Protein AF-A0A6I0DZD3-F1 (afdb_monomer_lite)

Structure (mmCIF, N/CA/C/O backbone):
data_AF-A0A6I0DZD3-F1
#
_entry.id   AF-A0A6I0DZD3-F1
#
loop_
_atom_site.group_PDB
_atom_site.id
_atom_site.type_symbol
_atom_site.label_atom_id
_atom_site.label_alt_id
_atom_site.label_comp_id
_atom_site.label_asym_id
_atom_site.label_entity_id
_atom_site.label_seq_id
_atom_site.pdbx_PDB_ins_code
_atom_site.Cartn_x
_atom_site.Cartn_y
_atom_site.Cartn_z
_atom_site.occupancy
_atom_site.B_iso_or_equiv
_atom_site.auth_seq_id
_atom_site.auth_comp_id
_atom_site.auth_asym_id
_atom_site.auth_atom_id
_atom_site.pdbx_PDB_model_num
ATOM 1 N N . MET A 1 1 ? -17.571 -1.365 45.141 1.00 62.47 1 MET A N 1
ATOM 2 C CA . MET A 1 1 ? -17.906 -0.318 44.149 1.00 62.47 1 MET A CA 1
ATOM 3 C C . MET A 1 1 ? -16.657 0.338 43.557 1.00 62.47 1 MET A C 1
ATOM 5 O O . MET A 1 1 ? -16.401 0.105 42.389 1.00 62.47 1 MET A O 1
ATOM 9 N N . LYS A 1 2 ? -15.812 1.051 44.328 1.00 68.56 2 LYS A N 1
ATOM 10 C CA . LYS A 1 2 ? -14.593 1.708 43.786 1.00 68.56 2 LYS A CA 1
ATOM 11 C C . LYS A 1 2 ? -13.582 0.754 43.117 1.00 68.56 2 LYS A C 1
ATOM 13 O O . LYS A 1 2 ? -13.087 1.054 42.041 1.00 68.56 2 LYS A O 1
ATOM 18 N N . LYS A 1 3 ? -13.320 -0.417 43.718 1.00 76.19 3 LYS A N 1
ATOM 19 C CA . LYS A 1 3 ? -12.403 -1.436 43.155 1.00 76.19 3 LYS A CA 1
ATOM 20 C C . LYS A 1 3 ? -12.924 -2.046 41.844 1.00 76.19 3 LYS A C 1
ATOM 22 O O . LYS A 1 3 ? -12.147 -2.290 40.934 1.00 76.19 3 LYS A O 1
ATOM 27 N N . THR A 1 4 ? -14.239 -2.235 41.738 1.00 83.75 4 THR A N 1
ATOM 28 C CA . THR A 1 4 ? -14.909 -2.751 40.534 1.00 83.75 4 THR A CA 1
ATOM 29 C C . THR A 1 4 ? -14.823 -1.758 39.371 1.00 83.75 4 THR A C 1
ATOM 31 O O . THR A 1 4 ? -14.584 -2.163 38.240 1.00 83.75 4 THR A O 1
ATOM 34 N N . LEU A 1 5 ? -14.942 -0.455 39.659 1.00 86.94 5 LEU A N 1
ATOM 35 C CA . LEU A 1 5 ? -14.808 0.614 38.664 1.00 86.94 5 LEU A CA 1
ATOM 36 C C . LEU A 1 5 ? -13.392 0.676 38.064 1.00 86.94 5 LEU A C 1
ATOM 38 O O . LEU A 1 5 ? -13.227 0.903 36.872 1.00 86.94 5 LEU A O 1
ATOM 42 N N . LEU A 1 6 ? -12.375 0.437 38.899 1.00 89.81 6 LEU A N 1
ATOM 43 C CA . LEU A 1 6 ? -10.968 0.458 38.495 1.00 89.81 6 LEU A CA 1
ATOM 44 C C . LEU A 1 6 ? -10.629 -0.725 37.576 1.00 89.81 6 LEU A C 1
ATOM 46 O O . LEU A 1 6 ? -9.953 -0.547 36.569 1.00 89.81 6 LEU A O 1
ATOM 50 N N . ILE A 1 7 ? -11.169 -1.911 37.875 1.00 90.06 7 ILE A N 1
ATOM 51 C CA . ILE A 1 7 ? -11.047 -3.095 37.011 1.00 90.06 7 ILE A CA 1
ATOM 52 C C . ILE A 1 7 ? -11.712 -2.842 35.651 1.00 90.06 7 ILE A C 1
ATOM 54 O O . ILE A 1 7 ? -11.119 -3.138 34.622 1.00 90.06 7 ILE A O 1
ATOM 58 N N . PHE A 1 8 ? -12.905 -2.242 35.628 1.00 87.62 8 PHE A N 1
ATOM 59 C CA . PHE A 1 8 ? -13.592 -1.896 34.380 1.00 87.62 8 PHE A CA 1
ATOM 60 C C . PHE A 1 8 ? -12.773 -0.934 33.503 1.00 87.62 8 PHE A C 1
ATOM 62 O O . PHE A 1 8 ? -12.631 -1.162 32.304 1.00 87.62 8 PHE A O 1
ATOM 69 N N . TRP A 1 9 ? -12.172 0.095 34.105 1.00 88.06 9 TRP A N 1
ATOM 70 C CA . TRP A 1 9 ? -11.280 1.023 33.402 1.00 88.06 9 TRP A CA 1
ATOM 71 C C . TRP A 1 9 ? -10.019 0.353 32.846 1.00 88.06 9 TRP A C 1
ATOM 73 O O . TRP A 1 9 ? -9.560 0.725 31.772 1.00 88.06 9 TRP A O 1
ATOM 83 N N . LEU A 1 10 ? -9.481 -0.649 33.543 1.00 91.38 10 LEU A N 1
ATOM 84 C CA . LEU A 1 10 ? -8.292 -1.374 33.095 1.00 91.38 10 LEU A CA 1
ATOM 85 C C . LEU A 1 10 ? -8.571 -2.285 31.886 1.00 91.38 10 LEU A C 1
ATOM 87 O O . LEU A 1 10 ? -7.676 -2.515 31.080 1.00 91.38 10 LEU A O 1
ATOM 91 N N . ILE A 1 11 ? -9.795 -2.812 31.760 1.00 92.00 11 ILE A N 1
ATOM 92 C CA . ILE A 1 11 ? -10.153 -3.781 30.709 1.00 92.00 11 ILE A CA 1
ATOM 93 C C . ILE A 1 11 ? -10.697 -3.082 29.447 1.00 92.00 11 ILE A C 1
ATOM 95 O O . ILE A 1 11 ? -10.574 -3.613 28.348 1.00 92.00 11 ILE A O 1
ATOM 99 N N . MET A 1 12 ? -11.236 -1.865 29.569 1.00 85.44 12 MET A N 1
ATOM 100 C CA . MET A 1 12 ? -11.756 -1.072 28.445 1.00 85.44 12 MET A CA 1
ATOM 101 C C . MET A 1 12 ? -10.868 -0.992 27.184 1.00 85.44 12 MET A C 1
ATOM 103 O O . MET A 1 12 ? -11.406 -1.203 26.099 1.00 85.44 12 MET A O 1
ATOM 107 N N . PRO A 1 13 ? -9.542 -0.749 27.258 1.00 82.31 13 PRO A N 1
ATOM 108 C CA . PRO A 1 13 ? -8.717 -0.637 26.050 1.00 82.31 13 PRO A CA 1
ATOM 109 C C . PRO A 1 13 ? -8.628 -1.931 25.228 1.00 82.31 13 PRO A C 1
ATOM 111 O O . PRO A 1 13 ? -8.344 -1.863 24.038 1.00 82.31 13 PRO A O 1
ATOM 114 N N . PHE A 1 14 ? -8.918 -3.099 25.814 1.00 80.69 14 PHE A N 1
ATOM 115 C CA . PHE A 1 14 ? -8.945 -4.374 25.085 1.00 80.69 14 PHE A CA 1
ATOM 116 C C . PHE A 1 14 ? -10.180 -4.536 24.187 1.00 80.69 14 PHE A C 1
ATOM 118 O O . PHE A 1 14 ? -10.228 -5.464 23.384 1.00 80.69 14 PHE A O 1
ATOM 125 N N . PHE A 1 15 ? -11.168 -3.647 24.315 1.00 77.44 15 PHE A N 1
ATOM 126 C CA . PHE A 1 15 ? -12.357 -3.600 23.460 1.00 77.44 15 PHE A CA 1
ATOM 127 C C . PHE A 1 15 ? -12.298 -2.478 22.417 1.00 77.44 15 PHE A C 1
ATOM 129 O O . PHE A 1 15 ? -13.252 -2.287 21.664 1.00 77.44 15 PHE A O 1
ATOM 136 N N . CYS A 1 16 ? -11.197 -1.726 22.366 1.00 70.19 16 CYS A N 1
ATOM 137 C CA . CYS A 1 16 ? -10.966 -0.756 21.309 1.00 70.19 16 CYS A CA 1
ATOM 138 C C . CYS A 1 16 ? -10.374 -1.476 20.095 1.00 70.19 16 CYS A C 1
ATOM 140 O O . CYS A 1 16 ? -9.264 -2.002 20.158 1.00 70.19 16 CYS A O 1
ATOM 142 N N . TYR A 1 17 ? -11.100 -1.464 18.983 1.00 69.25 17 TYR A N 1
ATOM 143 C CA . TYR A 1 17 ? -10.587 -1.889 17.687 1.00 69.25 17 TYR A CA 1
ATOM 144 C C . TYR A 1 17 ? -10.136 -0.643 16.923 1.00 69.25 17 TYR A C 1
ATOM 146 O O . TYR A 1 17 ? -10.851 0.358 16.880 1.00 69.25 17 TYR A O 1
ATOM 154 N N . THR A 1 18 ? -8.942 -0.675 16.339 1.00 70.00 18 THR A N 1
ATOM 155 C CA . THR A 1 18 ? -8.577 0.297 15.295 1.00 70.00 18 THR A CA 1
ATOM 156 C C . THR A 1 18 ? -9.304 -0.073 14.000 1.00 70.00 18 THR A C 1
ATOM 158 O O . THR A 1 18 ? -9.693 -1.225 13.808 1.00 70.00 18 THR A O 1
ATOM 161 N N . GLN A 1 19 ? -9.547 0.919 13.143 1.00 77.00 19 GLN A N 1
ATOM 162 C CA . GLN A 1 19 ? -10.418 0.772 11.973 1.00 77.00 19 GLN A CA 1
ATOM 163 C C . GLN A 1 19 ? -9.800 -0.093 10.874 1.00 77.00 19 GLN A C 1
ATOM 165 O O . GLN A 1 19 ? -10.524 -0.747 10.131 1.00 77.00 19 GLN A O 1
ATOM 170 N N . LEU A 1 20 ? -8.470 -0.098 10.778 1.00 86.94 20 LEU A N 1
ATOM 171 C CA . LEU A 1 20 ? -7.720 -0.898 9.823 1.00 86.94 20 LEU A CA 1
ATOM 172 C C . LEU A 1 20 ? -6.404 -1.328 10.478 1.00 86.94 20 LEU A C 1
ATOM 174 O O . LEU A 1 20 ? -5.571 -0.489 10.819 1.00 86.94 20 LEU A O 1
ATOM 178 N N . ILE A 1 21 ? -6.217 -2.635 10.653 1.00 89.50 21 ILE A N 1
ATOM 179 C CA . ILE A 1 21 ? -4.912 -3.229 10.952 1.00 89.50 21 ILE A CA 1
ATOM 180 C C . ILE A 1 21 ? -4.613 -4.174 9.818 1.00 89.50 21 ILE A C 1
ATOM 182 O O . ILE A 1 21 ? -5.324 -5.156 9.633 1.00 89.50 21 ILE A O 1
ATOM 186 N N . GLU A 1 22 ? -3.538 -3.887 9.108 1.00 93.12 22 GLU A N 1
ATOM 187 C CA . GLU A 1 22 ? -3.022 -4.776 8.092 1.00 93.12 22 GLU A CA 1
ATOM 188 C C . GLU A 1 22 ? -1.527 -4.969 8.324 1.00 93.12 22 GLU A C 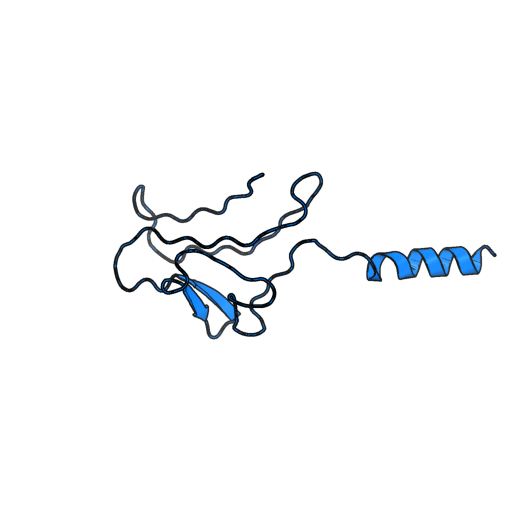1
ATOM 190 O O . GLU A 1 22 ? -0.773 -4.010 8.500 1.00 93.12 22 GLU A O 1
ATOM 195 N N . SER A 1 23 ? -1.114 -6.228 8.348 1.00 94.69 23 SER A N 1
ATOM 196 C CA . SER A 1 23 ? 0.281 -6.645 8.502 1.00 94.69 23 SER A CA 1
ATOM 197 C C . SER A 1 23 ? 0.727 -7.608 7.406 1.00 94.69 23 SER A C 1
ATOM 199 O O . SER A 1 23 ? 1.911 -7.923 7.344 1.00 94.69 23 SER A O 1
ATOM 201 N N . PHE A 1 24 ? -0.206 -8.088 6.576 1.00 96.50 24 PHE A N 1
ATOM 202 C CA . PHE A 1 24 ? -0.026 -9.121 5.560 1.00 96.50 24 PHE A CA 1
ATOM 203 C C . PHE A 1 24 ? 0.570 -10.421 6.117 1.00 96.50 24 PHE A C 1
ATOM 205 O O . PHE A 1 24 ? 1.190 -11.192 5.386 1.00 96.50 24 PHE A O 1
ATOM 212 N N . SER A 1 25 ? 0.432 -10.657 7.428 1.00 96.06 25 SER A N 1
ATOM 213 C CA . SER A 1 25 ? 1.041 -11.791 8.140 1.00 96.06 25 SER A CA 1
ATOM 214 C C . SER A 1 25 ? 0.437 -13.146 7.768 1.00 96.06 25 SER A C 1
ATOM 216 O O . SER A 1 25 ? 1.048 -14.184 8.016 1.00 96.06 25 SER A O 1
ATOM 218 N N . ASP A 1 26 ? -0.732 -13.140 7.140 1.00 95.56 26 ASP A N 1
ATOM 219 C CA . ASP A 1 26 ? -1.386 -14.298 6.538 1.00 95.56 26 ASP A CA 1
ATOM 220 C C . ASP A 1 26 ? -0.928 -14.565 5.090 1.00 95.56 26 ASP A C 1
ATOM 222 O O . ASP A 1 26 ? -1.316 -15.568 4.491 1.00 95.56 26 ASP A O 1
ATOM 226 N N . GLY A 1 27 ? -0.071 -13.705 4.527 1.00 96.81 27 GLY A N 1
ATOM 227 C CA . GLY A 1 27 ? 0.391 -13.816 3.147 1.00 96.81 27 GLY A CA 1
ATOM 228 C C . GLY A 1 27 ? -0.651 -13.393 2.110 1.00 96.81 27 GLY A C 1
ATOM 229 O O . GLY A 1 27 ? -0.442 -13.645 0.921 1.00 96.81 27 GLY A O 1
ATOM 230 N N . ASN A 1 28 ? -1.755 -12.772 2.529 1.00 95.69 28 ASN A N 1
ATOM 231 C CA . ASN A 1 28 ? -2.870 -12.410 1.670 1.00 95.69 28 ASN A CA 1
ATOM 232 C C . ASN A 1 28 ? -3.174 -10.906 1.781 1.00 95.69 28 ASN A C 1
ATOM 234 O O . ASN A 1 28 ? -2.993 -10.289 2.818 1.00 95.69 28 ASN A O 1
ATOM 238 N N . PHE A 1 29 ? -3.590 -10.296 0.675 1.00 97.38 29 PHE A N 1
ATOM 239 C CA . PHE A 1 29 ? -4.073 -8.911 0.639 1.00 97.38 29 PHE A CA 1
ATOM 240 C C . PHE A 1 29 ? -5.446 -8.805 -0.039 1.00 97.38 29 PHE A C 1
ATOM 242 O O . PHE A 1 29 ? -6.005 -7.721 -0.165 1.00 97.38 29 PHE A O 1
ATOM 249 N N . THR A 1 30 ? -6.006 -9.920 -0.513 1.00 96.81 30 THR A N 1
ATOM 250 C CA . THR A 1 30 ? -7.325 -9.967 -1.151 1.00 96.81 30 THR A CA 1
ATOM 251 C C . THR A 1 30 ? -8.422 -10.385 -0.180 1.00 96.81 30 THR A C 1
ATOM 253 O O . THR A 1 30 ? -9.580 -10.445 -0.578 1.00 96.81 30 THR A O 1
ATOM 256 N N . GLU A 1 31 ? -8.087 -10.690 1.075 1.00 94.06 31 GLU A N 1
ATOM 257 C CA . GLU A 1 31 ? -9.031 -11.086 2.118 1.00 94.06 31 GLU A CA 1
ATOM 258 C C . GLU A 1 31 ? -8.626 -10.466 3.461 1.00 94.06 31 GLU A C 1
ATOM 260 O O . GLU A 1 31 ? -7.456 -10.475 3.810 1.00 94.06 31 GLU A O 1
ATOM 265 N N . ASN A 1 32 ? -9.616 -9.981 4.221 1.00 88.94 32 ASN A N 1
ATOM 266 C CA . ASN A 1 32 ? -9.497 -9.563 5.627 1.00 88.94 32 ASN A CA 1
ATOM 267 C C . ASN A 1 32 ? -8.318 -8.632 5.998 1.00 88.94 32 ASN A C 1
ATOM 269 O O . ASN A 1 32 ? -7.549 -8.987 6.894 1.00 88.94 32 ASN A O 1
ATOM 273 N N . PRO A 1 33 ? -8.250 -7.389 5.488 1.00 93.00 33 PRO A N 1
ATOM 274 C CA . PRO A 1 33 ? -9.160 -6.681 4.578 1.00 93.00 33 PRO A CA 1
ATOM 275 C C . PRO A 1 33 ? -8.904 -6.929 3.080 1.00 93.00 33 PRO A C 1
ATOM 277 O O . PRO A 1 33 ? -7.818 -7.296 2.651 1.00 93.00 33 PRO A O 1
ATOM 280 N N . VAL A 1 34 ? -9.915 -6.657 2.249 1.00 95.50 34 VAL A N 1
ATOM 281 C CA . VAL A 1 34 ? -9.786 -6.749 0.785 1.00 95.50 34 VAL A CA 1
ATOM 282 C C . VAL A 1 34 ? -9.132 -5.480 0.238 1.00 95.50 34 VAL A C 1
ATOM 284 O O . VAL A 1 34 ? -9.665 -4.382 0.407 1.00 95.50 34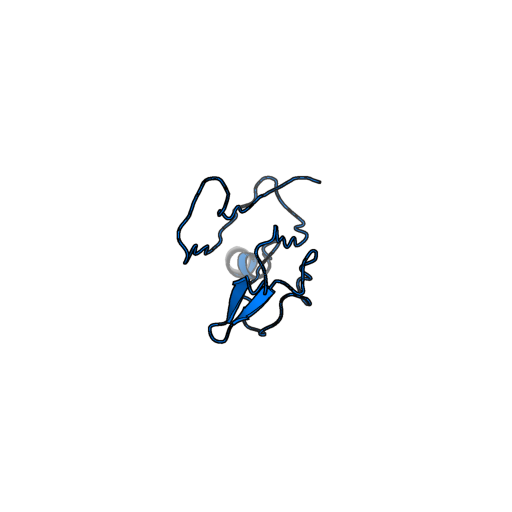 VAL A O 1
ATOM 287 N N . TRP A 1 35 ? -8.007 -5.632 -0.457 1.00 96.94 35 TRP A N 1
ATOM 288 C CA . TRP A 1 35 ? -7.408 -4.577 -1.266 1.00 96.94 35 TRP A CA 1
ATOM 289 C C . TRP A 1 35 ? -7.775 -4.756 -2.743 1.00 96.94 35 TRP A C 1
ATOM 291 O O . TRP A 1 35 ? -7.587 -5.821 -3.333 1.00 96.94 35 TRP A O 1
ATOM 301 N N . GLU A 1 36 ? -8.263 -3.685 -3.360 1.00 97.25 36 GLU A N 1
ATOM 302 C CA . GLU A 1 36 ? -8.760 -3.668 -4.737 1.00 97.25 36 GLU A CA 1
ATOM 303 C C . GLU A 1 36 ? -7.915 -2.747 -5.627 1.00 97.25 36 GLU A C 1
ATOM 305 O O . GLU A 1 36 ? -7.225 -1.849 -5.144 1.00 97.25 36 GLU A O 1
ATOM 310 N N . GLY A 1 37 ? -7.977 -2.947 -6.947 1.00 97.25 37 GLY A N 1
ATOM 311 C CA . GLY A 1 37 ? -7.229 -2.164 -7.935 1.00 97.25 37 GLY A CA 1
ATOM 312 C C . GLY A 1 37 ? -6.441 -3.058 -8.887 1.00 97.25 37 GLY A C 1
ATOM 313 O O . GLY A 1 37 ? -6.954 -4.057 -9.394 1.00 97.25 37 GLY A O 1
ATOM 314 N N . THR A 1 38 ? -5.175 -2.728 -9.141 1.00 97.88 38 THR A N 1
ATOM 315 C CA . THR A 1 38 ? -4.299 -3.520 -10.019 1.00 97.88 38 THR A CA 1
ATOM 316 C C . THR A 1 38 ? -3.705 -4.723 -9.276 1.00 97.88 38 THR A C 1
ATOM 318 O O . THR A 1 38 ? -2.489 -4.832 -9.162 1.00 97.88 38 THR A O 1
ATOM 321 N N . VAL A 1 39 ? -4.548 -5.621 -8.755 1.00 97.56 39 VAL A N 1
ATOM 322 C CA . VAL A 1 39 ? -4.167 -6.756 -7.881 1.00 97.56 39 VAL A CA 1
ATOM 323 C C . VAL A 1 39 ? -3.035 -7.608 -8.466 1.00 97.56 39 VAL A C 1
ATOM 325 O O . VAL A 1 39 ? -2.088 -7.934 -7.763 1.00 97.56 39 VAL A O 1
ATOM 328 N N . ASN A 1 40 ? -3.051 -7.874 -9.776 1.00 97.12 40 ASN A N 1
ATOM 329 C CA . ASN A 1 40 ? -2.010 -8.666 -10.452 1.00 97.12 40 ASN A CA 1
ATOM 330 C C . ASN A 1 40 ? -0.615 -8.010 -10.466 1.00 97.12 40 ASN A C 1
ATOM 332 O O . ASN A 1 40 ? 0.366 -8.671 -10.795 1.00 97.12 40 ASN A O 1
ATOM 336 N N . ASN A 1 41 ? -0.519 -6.719 -10.136 1.00 97.81 41 ASN A N 1
ATOM 337 C CA . ASN A 1 41 ? 0.742 -5.983 -10.067 1.00 97.81 41 ASN A CA 1
ATOM 338 C C . ASN A 1 41 ? 1.337 -5.966 -8.653 1.00 97.81 41 ASN A C 1
ATOM 340 O O . ASN A 1 41 ? 2.304 -5.238 -8.424 1.00 97.81 41 ASN A O 1
ATOM 344 N N . PHE A 1 42 ? 0.768 -6.719 -7.712 1.00 97.88 42 PHE A N 1
ATOM 345 C CA . PHE A 1 42 ? 1.223 -6.787 -6.330 1.00 97.88 42 PHE A CA 1
ATOM 346 C C . PHE A 1 42 ? 1.230 -8.224 -5.819 1.00 97.88 42 PHE A C 1
ATOM 348 O O . PHE A 1 42 ? 0.475 -9.079 -6.276 1.00 97.88 42 PHE A O 1
ATOM 355 N N . ASN A 1 43 ? 2.088 -8.480 -4.842 1.00 97.94 43 ASN A N 1
ATOM 356 C CA . ASN A 1 43 ? 2.101 -9.718 -4.082 1.00 97.94 43 ASN A CA 1
ATOM 357 C C . ASN A 1 43 ? 2.529 -9.444 -2.638 1.00 97.94 43 ASN A C 1
ATOM 359 O O . ASN A 1 43 ? 3.185 -8.440 -2.355 1.00 97.94 43 ASN A O 1
ATOM 363 N N . VAL A 1 44 ? 2.216 -10.367 -1.730 1.00 98.06 44 VAL A N 1
ATOM 364 C CA . VAL A 1 44 ? 2.877 -10.419 -0.423 1.00 98.06 44 VAL A CA 1
ATOM 365 C C . VAL A 1 44 ? 4.153 -11.241 -0.584 1.00 98.06 44 VAL A C 1
ATOM 367 O O . VAL A 1 44 ? 4.130 -12.354 -1.117 1.00 98.06 44 VAL A O 1
ATOM 370 N N . ASN A 1 45 ? 5.295 -10.670 -0.210 1.00 96.94 45 ASN A N 1
ATOM 371 C CA . ASN A 1 45 ? 6.586 -11.346 -0.329 1.00 96.94 45 ASN A CA 1
ATOM 372 C C . ASN A 1 45 ? 6.856 -12.298 0.853 1.00 96.94 45 ASN A C 1
ATOM 374 O O . ASN A 1 45 ? 6.100 -12.358 1.820 1.00 96.94 45 ASN A O 1
ATOM 378 N N . SER A 1 46 ? 7.975 -13.027 0.806 1.00 96.56 46 SER A N 1
ATOM 379 C CA . SER A 1 46 ? 8.367 -13.987 1.854 1.00 96.56 46 SER A CA 1
ATOM 380 C C . SER A 1 46 ? 8.624 -13.366 3.233 1.00 96.56 46 SER A C 1
ATOM 382 O O . SER A 1 46 ? 8.743 -14.092 4.214 1.00 96.56 46 SER A O 1
ATOM 384 N N . SER A 1 47 ? 8.750 -12.041 3.305 1.00 96.62 47 SER A N 1
ATOM 385 C CA . SER A 1 47 ? 8.923 -11.279 4.543 1.00 96.62 47 SER A CA 1
ATOM 386 C C . SER A 1 47 ? 7.605 -10.676 5.043 1.00 96.62 47 SER A C 1
ATOM 388 O O . SER A 1 47 ? 7.646 -9.800 5.903 1.00 96.62 47 SER A O 1
ATOM 390 N N . PHE A 1 48 ? 6.461 -11.109 4.498 1.00 97.00 48 PHE A N 1
ATOM 391 C CA . PHE A 1 48 ? 5.122 -10.599 4.813 1.00 97.00 48 PHE A CA 1
ATOM 392 C C . PHE A 1 48 ? 4.979 -9.092 4.575 1.00 97.00 48 PHE A C 1
ATOM 394 O O . PHE A 1 48 ? 4.448 -8.347 5.391 1.00 97.00 48 PHE A O 1
ATOM 401 N N . GLN A 1 49 ? 5.500 -8.617 3.443 1.00 96.69 49 GLN A N 1
ATOM 402 C CA . GLN A 1 49 ? 5.354 -7.228 3.015 1.00 96.69 49 GLN A CA 1
ATOM 403 C C . GLN A 1 49 ? 4.614 -7.190 1.684 1.00 96.69 49 GLN A C 1
ATOM 405 O O . GLN A 1 49 ? 4.999 -7.895 0.747 1.00 96.69 49 GLN A O 1
ATOM 410 N N . LEU A 1 50 ? 3.594 -6.336 1.586 1.00 97.25 50 LEU A N 1
ATOM 411 C CA . LEU A 1 50 ? 2.996 -5.987 0.304 1.00 97.25 50 LEU A CA 1
ATOM 412 C C . LEU A 1 50 ? 4.054 -5.315 -0.577 1.00 97.25 50 LEU A C 1
ATOM 414 O O . LEU A 1 50 ? 4.716 -4.358 -0.167 1.00 97.25 50 LEU A O 1
ATOM 418 N N . GLN A 1 51 ? 4.223 -5.834 -1.787 1.00 96.81 51 GLN A N 1
ATOM 419 C CA . GLN A 1 51 ? 5.275 -5.435 -2.705 1.00 96.81 51 GLN A CA 1
ATOM 420 C C . GLN A 1 51 ? 4.716 -5.275 -4.119 1.00 96.81 51 GLN A C 1
ATOM 422 O O . GLN A 1 51 ? 3.884 -6.062 -4.567 1.00 96.81 51 GLN A O 1
ATOM 427 N N . SER A 1 52 ? 5.188 -4.253 -4.836 1.00 95.56 52 SER A N 1
ATOM 428 C CA . SER A 1 52 ? 4.916 -4.107 -6.263 1.00 95.56 52 SER A CA 1
ATOM 429 C C . SER A 1 52 ? 5.682 -5.161 -7.076 1.00 95.56 52 SER A C 1
ATOM 431 O O . SER A 1 52 ? 6.873 -5.392 -6.872 1.00 95.56 52 SER A O 1
ATOM 433 N N . ALA A 1 53 ? 4.987 -5.786 -8.022 1.00 95.69 53 ALA A N 1
ATOM 434 C CA . ALA A 1 53 ? 5.466 -6.897 -8.845 1.00 95.69 53 ALA A CA 1
ATOM 435 C C . ALA A 1 53 ? 5.009 -6.789 -10.314 1.00 95.69 53 ALA A C 1
ATOM 437 O O . ALA A 1 53 ? 4.901 -7.791 -11.019 1.00 95.69 53 ALA A O 1
ATOM 438 N N . ALA A 1 54 ? 4.727 -5.571 -10.790 1.00 95.75 54 ALA A N 1
ATOM 439 C CA . ALA A 1 54 ? 4.363 -5.334 -12.185 1.00 95.75 54 ALA A CA 1
ATOM 440 C C . ALA A 1 54 ? 5.473 -5.821 -13.139 1.00 95.75 54 ALA A C 1
ATOM 442 O O . ALA A 1 54 ? 6.637 -5.449 -12.994 1.00 95.75 54 ALA A O 1
ATOM 443 N N . ALA A 1 55 ? 5.106 -6.622 -14.144 1.00 94.06 55 ALA A N 1
ATOM 444 C CA . ALA A 1 55 ? 6.057 -7.190 -15.107 1.00 94.06 55 ALA A CA 1
ATOM 445 C C . ALA A 1 55 ? 6.608 -6.159 -16.111 1.00 94.06 55 ALA A C 1
ATOM 447 O O . ALA A 1 55 ? 7.667 -6.359 -16.704 1.00 94.06 55 ALA A O 1
ATOM 448 N N . THR A 1 56 ? 5.886 -5.058 -16.317 1.00 93.62 56 THR A N 1
ATOM 449 C CA . THR A 1 56 ? 6.245 -3.971 -17.234 1.00 93.62 56 THR A CA 1
ATOM 450 C C . THR A 1 56 ? 6.034 -2.621 -16.552 1.00 93.62 56 THR A C 1
ATOM 452 O O . THR A 1 56 ? 5.177 -2.536 -15.672 1.00 93.62 56 THR A O 1
ATOM 455 N N . PRO A 1 57 ? 6.736 -1.550 -16.970 1.00 91.88 57 PRO A N 1
ATOM 456 C CA . PRO A 1 57 ? 6.494 -0.209 -16.444 1.00 91.88 57 PRO A CA 1
ATOM 457 C C . PRO A 1 57 ? 5.022 0.200 -16.593 1.00 91.88 57 PRO A C 1
ATOM 459 O O . PRO A 1 57 ? 4.497 0.256 -17.705 1.00 91.88 57 PRO A O 1
ATOM 462 N N . SER A 1 58 ? 4.355 0.474 -15.474 1.00 94.38 58 SER A N 1
ATOM 463 C CA . SER A 1 58 ? 2.941 0.847 -15.436 1.00 94.38 58 SER A CA 1
ATOM 464 C C . SER A 1 58 ? 2.610 1.654 -14.186 1.00 94.38 58 SER A C 1
ATOM 466 O O . SER A 1 58 ? 3.294 1.556 -13.168 1.00 94.38 58 SER A O 1
ATOM 468 N N . THR A 1 59 ? 1.506 2.396 -14.232 1.00 95.75 59 THR A N 1
ATOM 469 C CA . THR A 1 59 ? 0.863 2.909 -13.020 1.00 95.75 59 THR A CA 1
ATOM 470 C C . THR A 1 59 ? 0.081 1.775 -12.363 1.00 95.75 59 THR A C 1
ATOM 472 O O . THR A 1 59 ? -0.797 1.184 -12.989 1.00 95.75 59 THR A O 1
ATOM 475 N N . SER A 1 60 ? 0.405 1.477 -11.108 1.00 96.94 60 SER A N 1
ATOM 476 C CA . SER A 1 60 ? -0.237 0.434 -10.305 1.00 96.94 60 SER A CA 1
ATOM 477 C C . SER A 1 60 ? -0.765 1.056 -9.022 1.00 96.94 60 SER A C 1
ATOM 479 O O . SER A 1 60 ? -0.119 1.937 -8.456 1.00 96.94 60 SER A O 1
ATOM 481 N N . TYR A 1 61 ? -1.925 0.609 -8.559 1.00 97.06 61 TYR A N 1
ATOM 482 C CA . TYR A 1 61 ? -2.525 1.096 -7.325 1.00 97.06 61 TYR A CA 1
ATOM 483 C C . TYR A 1 61 ? -3.298 -0.015 -6.626 1.00 97.06 61 TYR A C 1
ATOM 485 O O . TYR A 1 61 ? -3.859 -0.906 -7.269 1.00 97.06 61 TYR A O 1
ATOM 493 N N . LEU A 1 62 ? -3.335 0.085 -5.303 1.00 97.25 62 LEU A N 1
ATOM 494 C CA . LEU A 1 62 ? -4.252 -0.654 -4.458 1.00 97.25 62 LEU A CA 1
ATOM 495 C C . LEU A 1 62 ? -4.914 0.316 -3.488 1.00 97.25 62 LEU A C 1
ATOM 497 O O . LEU A 1 62 ? -4.308 1.308 -3.079 1.00 97.25 62 LEU A O 1
ATOM 501 N N . LEU A 1 63 ? -6.150 0.013 -3.125 1.00 95.31 63 LEU A N 1
ATOM 502 C CA . LEU A 1 63 ? -6.898 0.721 -2.098 1.00 95.31 63 LEU A CA 1
ATOM 503 C C . LEU A 1 63 ? -7.645 -0.284 -1.230 1.00 95.31 63 LEU A C 1
ATOM 505 O O . LEU A 1 63 ? -8.084 -1.324 -1.712 1.00 95.31 63 LEU A O 1
ATOM 509 N N . THR A 1 64 ? -7.799 0.049 0.043 1.00 94.31 64 THR A N 1
ATOM 510 C CA . THR A 1 64 ? -8.636 -0.687 0.988 1.00 94.31 64 THR A CA 1
ATOM 511 C C . THR A 1 64 ? -9.518 0.307 1.726 1.00 94.31 64 THR A C 1
ATOM 513 O O . THR A 1 64 ? -9.138 1.466 1.931 1.00 94.31 64 THR A O 1
ATOM 516 N N . ARG A 1 65 ? -10.736 -0.111 2.065 1.00 90.19 65 ARG A N 1
ATOM 517 C CA . ARG A 1 65 ? -11.707 0.763 2.721 1.00 90.19 65 ARG A CA 1
ATOM 518 C C . ARG A 1 65 ? -11.350 0.915 4.199 1.00 90.19 65 ARG A C 1
ATOM 520 O O . ARG A 1 65 ? -11.026 -0.062 4.862 1.00 90.19 65 ARG A O 1
ATOM 527 N N . SER A 1 66 ? -11.478 2.133 4.717 1.00 88.00 66 SER A N 1
ATOM 528 C CA . SER A 1 66 ? -11.389 2.415 6.151 1.00 88.00 66 SER A CA 1
ATOM 529 C C . SER A 1 66 ? -12.656 3.093 6.644 1.00 88.00 66 SER A C 1
ATOM 531 O O . SER A 1 66 ? -13.229 3.933 5.948 1.00 88.00 66 SER A O 1
ATOM 533 N N . GLU A 1 67 ? -13.090 2.717 7.844 1.00 83.06 67 GLU A N 1
ATOM 534 C CA . GLU A 1 67 ? -14.278 3.280 8.484 1.00 83.06 67 GLU A CA 1
ATOM 535 C C . GLU A 1 67 ? -14.010 4.566 9.263 1.00 83.06 67 GLU A C 1
ATOM 537 O O . GLU A 1 67 ? -14.964 5.274 9.585 1.00 83.06 67 GLU A O 1
ATOM 542 N N . ALA A 1 68 ? -12.750 4.922 9.537 1.00 79.19 68 ALA A N 1
ATOM 543 C CA . ALA A 1 68 ? -12.478 6.277 9.990 1.00 79.19 68 ALA A CA 1
ATOM 544 C C . ALA A 1 68 ? -11.247 6.911 9.370 1.00 79.19 68 ALA A C 1
ATOM 546 O O . ALA A 1 68 ? -10.215 6.300 9.109 1.00 79.19 68 ALA A O 1
ATOM 547 N N . LEU A 1 69 ? -11.428 8.204 9.150 1.00 76.44 69 LEU A N 1
ATOM 548 C CA . LEU A 1 69 ? -10.437 9.114 8.619 1.00 76.44 69 LEU A CA 1
ATOM 549 C C . LEU A 1 69 ? -10.341 10.354 9.512 1.00 76.44 69 LEU A C 1
ATOM 551 O O . LEU A 1 69 ? -9.248 10.840 9.782 1.00 76.44 69 LEU A O 1
ATOM 555 N N . GLU A 1 70 ? -11.481 10.839 10.011 1.00 78.06 70 GLU A N 1
ATOM 556 C CA . GLU A 1 70 ? -11.540 11.932 10.977 1.00 78.06 70 GLU A CA 1
ATOM 557 C C . GLU A 1 70 ? -11.170 11.451 12.383 1.00 78.06 70 GLU A C 1
ATOM 559 O O . GLU A 1 70 ? -11.633 10.405 12.837 1.00 78.06 70 GLU A O 1
ATOM 564 N N . ASN A 1 71 ? -10.347 12.234 13.088 1.00 81.75 71 ASN A N 1
ATOM 565 C CA . ASN A 1 71 ? -9.840 11.914 14.430 1.00 81.75 71 ASN A CA 1
ATOM 566 C C . ASN A 1 71 ? -9.145 10.538 14.529 1.00 81.75 71 ASN A C 1
ATOM 568 O O . ASN A 1 71 ? -9.125 9.925 15.596 1.00 81.75 71 ASN A O 1
ATOM 572 N N . ALA A 1 72 ? -8.572 10.064 13.421 1.00 83.25 72 ALA A N 1
ATOM 573 C CA . ALA A 1 72 ? -7.818 8.821 13.344 1.00 83.25 72 ALA A CA 1
ATOM 574 C C . ALA A 1 72 ? -6.305 9.088 13.313 1.00 83.25 72 ALA A C 1
ATOM 576 O O . ALA A 1 72 ? -5.848 10.143 12.866 1.00 83.25 72 ALA A O 1
ATOM 577 N N . VAL A 1 73 ? -5.528 8.106 13.768 1.00 86.00 73 VAL A N 1
ATOM 578 C CA . VAL A 1 73 ? -4.069 8.079 13.622 1.00 86.00 73 VAL A CA 1
ATOM 579 C C . VAL A 1 73 ? -3.722 7.003 12.607 1.00 86.00 73 VAL A C 1
ATOM 581 O O . VAL A 1 73 ? -4.204 5.877 12.707 1.00 86.00 73 VAL A O 1
ATOM 584 N N . TRP A 1 74 ? -2.884 7.366 11.642 1.00 87.12 74 TRP A N 1
ATOM 585 C CA . TRP A 1 74 ? -2.447 6.485 10.572 1.00 87.12 74 TRP A CA 1
ATOM 586 C C . TRP A 1 74 ? -0.952 6.252 10.682 1.00 87.12 74 TRP A C 1
ATOM 588 O O . TRP A 1 74 ? -0.163 7.196 10.639 1.00 87.12 74 TRP A O 1
ATOM 598 N N . GLU A 1 75 ? -0.573 4.987 10.793 1.00 91.12 75 GLU A N 1
ATOM 599 C CA . GLU A 1 75 ? 0.816 4.557 10.810 1.00 91.12 75 GLU A CA 1
ATOM 600 C C . GLU A 1 75 ? 1.010 3.507 9.723 1.00 91.12 75 GLU A C 1
ATOM 602 O O . GLU A 1 75 ? 0.231 2.564 9.596 1.00 91.12 75 GLU A O 1
ATOM 607 N N . CYS A 1 76 ? 2.054 3.675 8.919 1.00 91.62 76 CYS A N 1
ATOM 608 C CA . CYS A 1 76 ? 2.426 2.706 7.903 1.00 91.62 76 CYS A CA 1
ATOM 609 C C . CYS A 1 76 ? 3.945 2.600 7.819 1.00 91.62 76 CYS A C 1
ATOM 611 O O . CYS A 1 76 ? 4.665 3.587 7.996 1.00 91.62 76 CYS A O 1
ATOM 613 N N . HIS A 1 77 ? 4.430 1.417 7.464 1.00 94.44 77 HIS A N 1
ATOM 614 C CA . HIS A 1 77 ? 5.809 1.244 7.040 1.00 94.44 77 HIS A CA 1
ATOM 615 C C . HIS A 1 77 ? 5.865 1.221 5.510 1.00 94.44 77 HIS A C 1
ATOM 617 O O . HIS A 1 77 ? 5.315 0.322 4.877 1.00 94.44 77 HIS A O 1
ATOM 623 N N . PHE A 1 78 ? 6.554 2.198 4.919 1.00 93.25 78 PHE A N 1
ATOM 624 C CA . PHE A 1 78 ? 6.644 2.366 3.472 1.00 93.25 78 PHE A CA 1
ATOM 625 C C . PHE A 1 78 ? 8.103 2.393 3.017 1.00 93.25 78 PHE A C 1
ATOM 627 O O . PHE A 1 78 ? 8.900 3.182 3.524 1.00 93.25 78 PHE A O 1
ATOM 634 N N . ARG A 1 79 ? 8.460 1.535 2.054 1.00 94.44 79 ARG A N 1
ATOM 635 C CA . ARG A 1 79 ? 9.822 1.434 1.512 1.00 94.44 79 ARG A CA 1
ATOM 636 C C . ARG A 1 79 ? 9.801 1.602 -0.001 1.00 94.44 79 ARG A C 1
ATOM 638 O O . ARG A 1 79 ? 9.170 0.817 -0.701 1.00 94.44 79 ARG A O 1
ATOM 645 N N . ILE A 1 80 ? 10.555 2.581 -0.491 1.00 93.94 80 ILE A N 1
ATOM 646 C CA . ILE A 1 80 ? 10.886 2.730 -1.911 1.00 93.94 80 ILE A CA 1
ATOM 647 C C . ILE A 1 80 ? 12.281 2.137 -2.107 1.00 93.94 80 ILE A C 1
ATOM 649 O O . ILE A 1 80 ? 13.256 2.689 -1.606 1.00 93.94 80 ILE A O 1
ATOM 653 N N . ASP A 1 81 ? 12.360 1.005 -2.805 1.00 92.19 81 ASP A N 1
ATOM 654 C CA . ASP A 1 81 ? 13.612 0.279 -3.067 1.00 92.19 81 ASP A CA 1
ATOM 655 C C . ASP A 1 81 ? 13.944 0.270 -4.566 1.00 92.19 81 ASP A C 1
ATOM 657 O O . ASP A 1 81 ? 14.117 -0.765 -5.205 1.00 92.19 81 ASP A O 1
ATOM 661 N N . TYR A 1 82 ? 13.915 1.461 -5.165 1.00 88.94 82 TYR A N 1
ATOM 662 C CA . TYR A 1 82 ? 14.263 1.693 -6.563 1.00 88.94 82 TYR A CA 1
ATOM 663 C C . TYR A 1 82 ? 14.654 3.164 -6.788 1.00 88.94 82 TYR A C 1
ATOM 665 O O . TYR A 1 82 ? 14.289 4.029 -5.987 1.00 88.94 82 TYR A O 1
ATOM 673 N N . PRO A 1 83 ? 15.363 3.493 -7.886 1.00 92.50 83 PRO A N 1
ATOM 674 C CA . PRO A 1 83 ? 15.697 4.877 -8.214 1.00 92.50 83 PRO A CA 1
ATOM 675 C C . PRO A 1 83 ? 14.441 5.704 -8.520 1.00 92.50 83 PRO A C 1
ATOM 677 O O . PRO A 1 83 ? 13.746 5.450 -9.509 1.00 92.50 83 PRO A O 1
ATOM 680 N N . SER A 1 84 ? 14.153 6.702 -7.685 1.00 94.81 84 SER A N 1
ATOM 681 C CA . SER A 1 84 ? 13.007 7.596 -7.869 1.00 94.81 84 SER A CA 1
ATOM 682 C C . SER A 1 84 ? 13.261 8.663 -8.939 1.00 94.81 84 SER A C 1
ATOM 684 O O . SER A 1 84 ? 14.370 9.187 -9.053 1.00 94.81 84 SER A O 1
ATOM 686 N N . SER A 1 85 ? 12.220 9.054 -9.669 1.00 94.75 85 SER A N 1
ATOM 687 C CA . SER A 1 85 ? 12.222 10.175 -10.616 1.00 94.75 85 SER A CA 1
ATOM 688 C C . SER A 1 85 ? 10.841 10.842 -10.668 1.00 94.75 85 SER A C 1
ATOM 690 O O . SER A 1 85 ? 9.896 10.383 -10.029 1.00 94.75 85 SER A O 1
ATOM 692 N N . SER A 1 86 ? 10.687 11.897 -11.473 1.00 94.31 86 SER A N 1
ATOM 693 C CA . SER A 1 86 ? 9.372 12.507 -11.730 1.00 94.31 86 SER A CA 1
ATOM 694 C C . SER A 1 86 ? 8.372 11.559 -12.408 1.00 94.31 86 SER A C 1
ATOM 696 O O . SER A 1 86 ? 7.171 11.804 -12.348 1.00 94.31 86 SER A O 1
ATOM 698 N N . SER A 1 87 ? 8.849 10.484 -13.042 1.00 92.00 87 SER A N 1
ATOM 699 C CA . SER A 1 87 ? 8.029 9.451 -13.688 1.00 92.00 87 SER A CA 1
ATOM 700 C C . SER A 1 87 ? 8.067 8.094 -12.978 1.00 92.00 87 SER A C 1
ATOM 702 O O . SER A 1 87 ? 7.328 7.196 -13.371 1.00 92.00 87 SER A O 1
ATOM 704 N N . ASN A 1 88 ? 8.903 7.931 -11.947 1.00 93.06 88 ASN A N 1
ATOM 705 C CA . ASN A 1 88 ? 9.028 6.705 -11.165 1.00 93.06 88 ASN A CA 1
ATOM 706 C C . ASN A 1 88 ? 8.994 7.033 -9.672 1.00 93.06 88 ASN A C 1
ATOM 708 O O . ASN A 1 88 ? 10.011 7.353 -9.060 1.00 93.06 88 ASN A O 1
ATOM 712 N N . TYR A 1 89 ? 7.809 6.981 -9.086 1.00 94.50 89 TYR A N 1
ATOM 713 C CA . TYR A 1 89 ? 7.574 7.342 -7.696 1.00 94.50 89 TYR A CA 1
ATOM 714 C C . TYR A 1 89 ? 6.455 6.475 -7.133 1.00 94.50 89 TYR A C 1
ATOM 716 O O . TYR A 1 89 ? 5.762 5.779 -7.874 1.00 94.50 89 TYR A O 1
ATOM 724 N N . ALA A 1 90 ? 6.294 6.506 -5.818 1.00 94.44 90 ALA A N 1
ATOM 725 C CA . ALA A 1 90 ? 5.147 5.907 -5.169 1.00 94.44 90 ALA A CA 1
ATOM 726 C C . ALA A 1 90 ? 4.537 6.906 -4.192 1.00 94.44 90 ALA A C 1
ATOM 728 O O . ALA A 1 90 ? 5.222 7.785 -3.662 1.00 94.44 90 ALA A O 1
ATOM 729 N N . CYS A 1 91 ? 3.234 6.782 -3.990 1.00 93.56 91 CYS A N 1
ATOM 730 C CA . CYS A 1 91 ? 2.465 7.665 -3.135 1.00 93.56 91 CYS A CA 1
ATOM 731 C C . CYS A 1 91 ? 1.541 6.835 -2.254 1.00 93.56 91 CYS A C 1
ATOM 733 O O . CYS A 1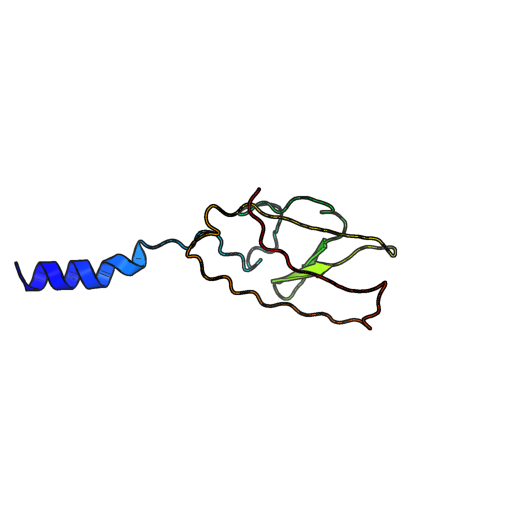 91 ? 1.020 5.807 -2.683 1.00 93.56 91 CYS A O 1
ATOM 735 N N . MET A 1 92 ? 1.319 7.324 -1.039 1.00 92.56 92 MET A N 1
ATOM 736 C CA . MET A 1 92 ? 0.258 6.859 -0.161 1.00 92.56 92 MET A CA 1
ATOM 737 C C . MET A 1 92 ? -0.728 8.007 0.017 1.00 92.56 92 MET A C 1
ATOM 739 O O . MET A 1 92 ? -0.321 9.137 0.291 1.00 92.56 92 MET A O 1
ATOM 743 N N . TYR A 1 93 ? -2.013 7.710 -0.140 1.00 91.81 93 TYR A N 1
ATOM 744 C CA . TYR A 1 93 ? -3.083 8.684 0.004 1.00 91.81 93 TYR A CA 1
ATOM 745 C C . TYR A 1 93 ? -4.037 8.243 1.106 1.00 91.81 93 TYR A C 1
ATOM 747 O O . TYR A 1 93 ? -4.357 7.064 1.228 1.00 91.81 93 TYR A O 1
ATOM 755 N N . LEU A 1 94 ? -4.513 9.218 1.872 1.00 90.44 94 LEU A N 1
ATOM 756 C CA . LEU A 1 94 ? -5.635 9.086 2.789 1.00 90.44 94 LEU A CA 1
ATOM 757 C C . LEU A 1 94 ? -6.734 9.995 2.239 1.00 90.44 94 LEU A C 1
ATOM 759 O O . LEU A 1 94 ? -6.497 11.189 2.058 1.00 90.44 94 LEU A O 1
ATOM 763 N N . SER A 1 95 ? -7.899 9.440 1.913 1.00 84.56 95 SER A N 1
ATOM 764 C CA . SER A 1 95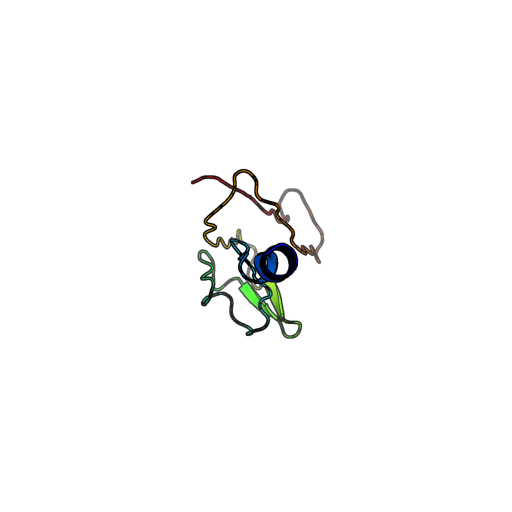 ? -8.972 10.188 1.249 1.00 84.56 95 SER A CA 1
ATOM 765 C C . SER A 1 95 ? -10.321 9.884 1.877 1.00 84.56 95 SER A C 1
ATOM 767 O O . SER A 1 95 ? -10.641 8.726 2.139 1.00 84.56 95 SER A O 1
ATOM 769 N N . LEU A 1 96 ? -11.131 10.932 2.050 1.00 76.00 96 LEU A N 1
ATOM 770 C CA . LEU A 1 96 ? -12.581 10.795 2.168 1.00 76.00 96 LEU A CA 1
ATOM 771 C C . LEU A 1 96 ? -13.093 10.431 0.771 1.00 76.00 96 LEU A C 1
ATOM 773 O O . LEU A 1 96 ? -12.623 11.004 -0.214 1.00 76.00 96 LEU A O 1
ATOM 777 N N . THR A 1 97 ? -13.977 9.442 0.672 1.00 61.56 97 THR A N 1
ATOM 778 C CA . THR A 1 97 ? -14.739 9.209 -0.566 1.00 61.56 97 THR A CA 1
ATOM 779 C C . THR A 1 97 ? -16.003 10.049 -0.539 1.00 61.56 97 THR A C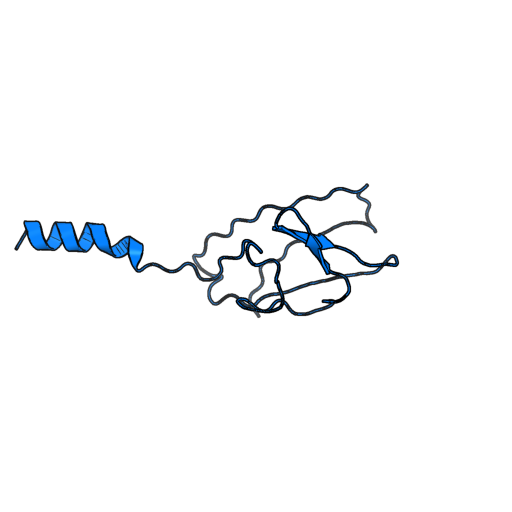 1
ATOM 781 O O . THR A 1 97 ? -16.602 10.136 0.557 1.00 61.56 97 THR A O 1
#

Secondary structure (DSSP, 8-state):
-HHHHHHHHHHGGGGPPPS-----TTS-SSSSSPPEESGGGEEE-TTS-EEE--SSS----EE---S--TT----------S---SSS---------

Sequence (97 aa):
MKKTLLIFWLIMPFFCYTQLIESFSDGNFTENPVWEGTVNNFNVNSSFQLQSAAATPSTSYLLTRSEALENAVWECHFRIDYPSSSSNYACMYLSLT

Foldseek 3Di:
DVVVVVVVVVCVVVPDDAQDDDQLPVFDQCPPFHKDWQPVQWGQDPVSDIDGRDPDDDDTDIDTDTPDDPPHDDDDDDDDPDDDDPRRDDDDDDDDD

pLDDT: mean 90.15, std 8.34, range [61.56, 98.06]

Radius of gyration: 18.45 Å; chain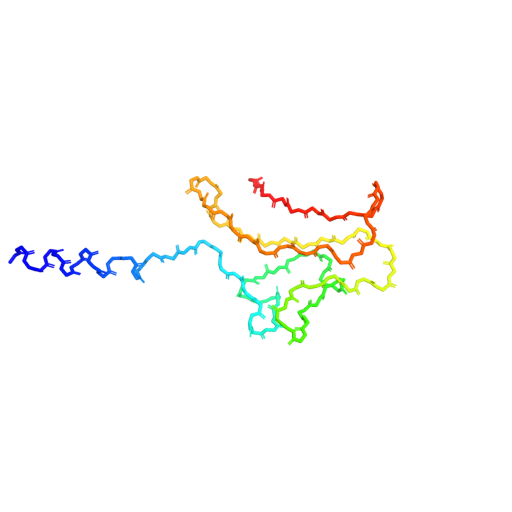s: 1; bounding box: 34×27×61 Å